Protein AF-G9KCA8-F1 (afdb_monomer)

Solvent-accessible surface area (backbone atoms only — not comparable to full-atom values): 5800 Å² total; per-residue (Å²): 52,79,70,80,71,49,71,87,64,66,69,94,44,56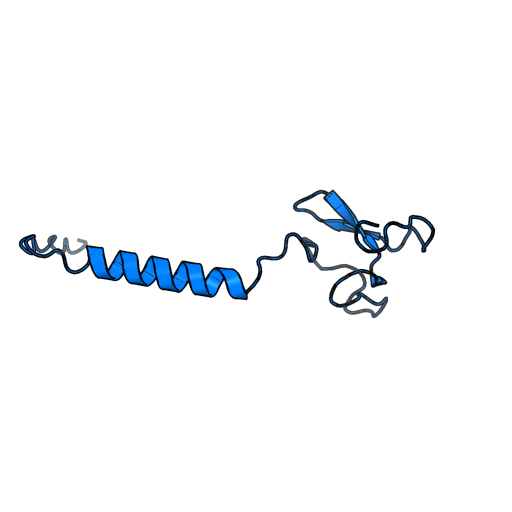,45,61,15,80,85,74,68,52,42,30,36,36,70,62,38,80,75,56,42,54,90,45,94,88,48,71,63,70,89,69,87,47,70,43,74,83,75,48,80,60,74,72,60,53,56,55,53,50,53,50,52,53,50,51,51,53,54,69,70,59,55,93,84,66,80,86,77,74,76,73,85,78,75,84,127

InterPro domains:
  IPR001965 Zinc finger, PHD-type [SM00249] (1-52)
  IPR011011 Zinc finger, FYVE/PHD-type [SSF57903] (1-63)
  IPR013083 Zinc finger, RING/FYVE/PHD-type [G3DSA:3.30.40.10] (1-77)
  IPR019786 Zinc finger, PHD-type, conserved site [PS01359] (1-51)
  IPR019787 Zinc finger, PHD-finger [PF00628] (1-51)
  IPR019787 Zinc finger, PHD-finger [PS50016] (1-54)

Nearest PDB structures (foldseek):
  4qf3-assembly3_B  TM=7.535E-01  e=2.368E-03  Homo sapiens
  6vfo-assembly1_A  TM=7.621E-01  e=2.728E-03  Mus musculus
  7qbg-assembly2_B  TM=4.385E-01  e=6.164E+00  Homo sapiens

Mean predicted aligned error: 14.02 Å

pLDDT: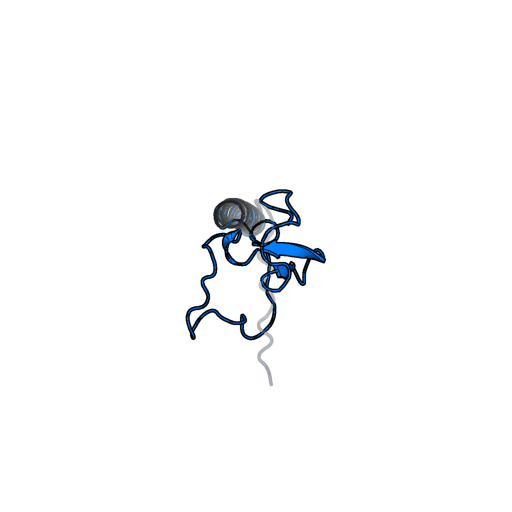 mean 75.58, std 15.85, range [36.56, 95.5]

Organism: Mustela putorius furo (NCBI:txid9669)

Sequence (89 aa):
CSSCRDQGKNADNMLFCDSCDRGFHMECCDPPLTRTPLTRMPKGMWICQICRPRKKGRKLLQKKAAQIKRRYANPIGRPKNRLLKKQNT

Structure (mmCIF, N/CA/C/O backbone):
data_AF-G9KCA8-F1
#
_entry.id   AF-G9KCA8-F1
#
loop_
_atom_site.group_PDB
_atom_site.id
_atom_site.type_symbol
_atom_site.label_atom_id
_atom_site.label_alt_id
_atom_site.label_comp_id
_atom_site.label_asym_id
_atom_site.label_entity_id
_atom_site.label_seq_id
_atom_site.pdbx_PDB_ins_code
_atom_site.Cartn_x
_atom_site.Cartn_y
_atom_site.Cartn_z
_atom_site.occupancy
_atom_site.B_iso_or_equiv
_atom_site.auth_seq_id
_atom_site.auth_comp_id
_atom_site.auth_asym_id
_atom_site.auth_atom_id
_atom_site.pdbx_PDB_model_num
ATOM 1 N N . CYS A 1 1 ? 4.298 0.402 -13.121 1.00 90.25 1 CYS A N 1
ATOM 2 C CA . CYS A 1 1 ? 4.325 0.166 -11.656 1.00 90.25 1 CYS A CA 1
ATOM 3 C C . CYS A 1 1 ? 3.981 1.448 -10.894 1.00 90.25 1 CYS A C 1
ATOM 5 O O . CYS A 1 1 ? 4.525 2.496 -11.211 1.00 90.25 1 CYS A O 1
ATOM 7 N N . SER A 1 2 ? 3.117 1.388 -9.876 1.00 92.38 2 SER A N 1
ATOM 8 C CA . SER A 1 2 ? 2.679 2.570 -9.103 1.00 92.38 2 SER A CA 1
ATOM 9 C C . SER A 1 2 ? 3.732 3.120 -8.133 1.00 92.38 2 SER A C 1
ATOM 11 O O . SER A 1 2 ? 3.565 4.219 -7.614 1.00 92.38 2 SER A O 1
ATOM 13 N N . SER A 1 3 ? 4.801 2.364 -7.875 1.00 91.44 3 SER A N 1
ATOM 14 C CA . SER A 1 3 ? 5.904 2.775 -7.000 1.00 91.44 3 SER A CA 1
ATOM 15 C C . SER A 1 3 ? 7.028 3.453 -7.794 1.00 91.44 3 SER A C 1
ATOM 17 O O . SER A 1 3 ? 7.309 4.624 -7.565 1.00 91.44 3 SER A O 1
ATOM 19 N N . CYS A 1 4 ? 7.608 2.774 -8.792 1.00 90.81 4 CYS A N 1
ATOM 20 C CA . CYS A 1 4 ? 8.724 3.320 -9.577 1.00 90.81 4 CYS A CA 1
ATOM 21 C C . CYS A 1 4 ? 8.308 4.085 -10.843 1.00 90.81 4 CYS A C 1
ATOM 23 O O . CYS A 1 4 ? 9.165 4.637 -11.509 1.00 90.81 4 CYS A O 1
ATOM 25 N N . ARG A 1 5 ? 7.014 4.119 -11.194 1.00 90.44 5 ARG A N 1
ATOM 26 C CA . ARG A 1 5 ? 6.460 4.770 -12.404 1.00 90.44 5 ARG A CA 1
ATOM 27 C C . ARG A 1 5 ? 6.944 4.221 -13.753 1.00 90.44 5 ARG A C 1
ATOM 29 O O . ARG A 1 5 ? 6.402 4.617 -14.775 1.00 90.44 5 ARG A O 1
ATOM 36 N N . ASP A 1 6 ? 7.821 3.224 -13.750 1.00 87.25 6 ASP A N 1
ATOM 37 C CA . ASP A 1 6 ? 8.281 2.550 -14.965 1.00 87.25 6 ASP A CA 1
AT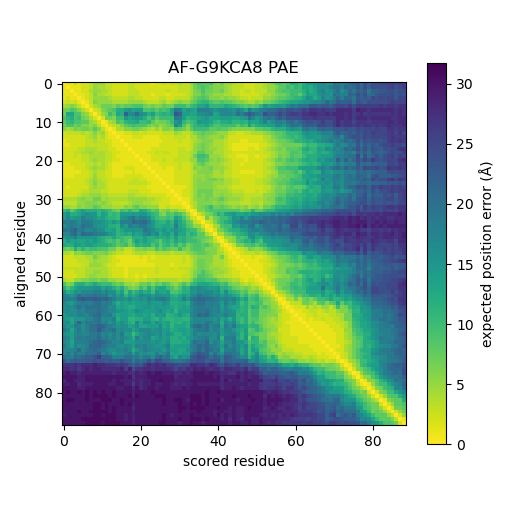OM 38 C C . ASP A 1 6 ? 7.443 1.318 -15.334 1.00 87.25 6 ASP A C 1
ATOM 40 O O . ASP A 1 6 ? 6.817 0.672 -14.477 1.00 87.25 6 ASP A O 1
ATOM 44 N N . GLN A 1 7 ? 7.476 0.982 -16.627 1.00 75.88 7 GLN A N 1
ATOM 45 C CA . GLN A 1 7 ? 6.952 -0.264 -17.205 1.00 75.88 7 GLN A CA 1
ATOM 46 C C . GLN A 1 7 ? 8.065 -1.256 -17.605 1.00 75.88 7 GLN A C 1
ATOM 48 O O . GLN A 1 7 ? 7.789 -2.438 -17.760 1.00 75.88 7 GLN A O 1
ATOM 53 N N . GLY A 1 8 ? 9.317 -0.799 -17.754 1.00 68.69 8 GLY A N 1
ATOM 54 C CA . GLY A 1 8 ? 10.410 -1.555 -18.392 1.00 68.69 8 GLY A CA 1
ATOM 55 C C . GLY A 1 8 ? 11.135 -2.595 -17.529 1.00 68.69 8 GLY A C 1
ATOM 56 O O . GLY A 1 8 ? 12.075 -3.225 -18.004 1.00 68.69 8 GLY A O 1
ATOM 57 N N . LYS A 1 9 ? 10.736 -2.793 -16.269 1.00 63.50 9 LYS A N 1
ATOM 58 C CA . LYS A 1 9 ? 11.268 -3.885 -15.443 1.00 63.50 9 LYS A CA 1
ATOM 59 C C . LYS A 1 9 ? 10.359 -5.097 -15.599 1.00 63.50 9 LYS A C 1
ATOM 61 O O . LYS A 1 9 ? 9.180 -4.964 -15.305 1.00 63.50 9 LYS A O 1
ATOM 66 N N . ASN A 1 10 ? 10.913 -6.231 -16.050 1.00 64.88 10 ASN A N 1
ATOM 67 C CA . ASN A 1 10 ? 10.290 -7.564 -16.158 1.00 64.88 10 ASN A CA 1
ATOM 68 C C . ASN A 1 10 ? 8.788 -7.581 -15.819 1.00 64.88 10 ASN A C 1
ATOM 70 O O . ASN A 1 10 ? 8.421 -7.819 -14.664 1.00 64.88 10 ASN A O 1
ATOM 74 N N . ALA A 1 11 ? 7.939 -7.313 -16.819 1.00 63.78 11 ALA A N 1
ATOM 75 C CA . ALA A 1 11 ? 6.483 -7.240 -16.666 1.00 63.78 11 ALA A CA 1
ATOM 76 C C . ALA A 1 11 ? 5.890 -8.506 -16.013 1.00 63.78 11 ALA A C 1
ATOM 78 O O . ALA A 1 11 ? 4.925 -8.417 -15.257 1.00 63.78 11 ALA A O 1
ATOM 79 N N . ASP A 1 12 ? 6.552 -9.651 -16.199 1.00 67.44 12 ASP A N 1
ATOM 80 C CA . ASP A 1 12 ? 6.226 -10.949 -15.593 1.00 67.44 12 ASP A CA 1
ATOM 81 C C . ASP A 1 12 ? 6.323 -10.982 -14.053 1.00 67.44 12 ASP A C 1
ATOM 83 O O . ASP A 1 12 ? 5.936 -11.965 -13.425 1.00 67.44 12 ASP A O 1
ATOM 87 N N . ASN A 1 13 ? 6.862 -9.933 -13.422 1.00 78.31 13 ASN A N 1
ATOM 88 C CA . ASN A 1 13 ? 7.012 -9.804 -11.969 1.00 78.31 13 ASN A CA 1
ATOM 89 C C . ASN A 1 13 ? 6.197 -8.631 -11.402 1.00 78.31 13 ASN A C 1
ATOM 91 O O . ASN A 1 13 ? 6.675 -7.909 -10.518 1.00 78.31 13 ASN A O 1
ATOM 95 N N . MET A 1 14 ? 4.980 -8.415 -11.906 1.00 86.56 14 MET A N 1
ATOM 96 C CA . MET A 1 14 ? 4.049 -7.409 -11.391 1.00 86.56 14 MET A CA 1
ATOM 97 C C . MET A 1 14 ? 2.876 -8.051 -10.632 1.00 86.56 14 MET A C 1
ATOM 99 O O . MET A 1 14 ? 2.311 -9.046 -11.069 1.00 86.56 14 MET A O 1
ATOM 103 N N . LEU A 1 15 ? 2.498 -7.462 -9.495 1.00 88.00 15 LEU A N 1
ATOM 104 C CA . LEU A 1 15 ? 1.315 -7.814 -8.709 1.00 88.00 15 LEU A CA 1
ATOM 105 C C . LEU A 1 15 ? 0.266 -6.707 -8.803 1.00 88.00 15 LEU A C 1
ATOM 107 O O . LEU A 1 15 ? 0.606 -5.524 -8.711 1.00 88.00 15 LEU A O 1
ATOM 111 N N . PHE A 1 16 ? -1.001 -7.097 -8.912 1.00 90.75 16 PHE A N 1
ATOM 112 C CA . PHE A 1 16 ? -2.149 -6.193 -8.873 1.00 90.75 16 PHE A CA 1
ATOM 113 C C . PHE A 1 16 ? -2.824 -6.258 -7.509 1.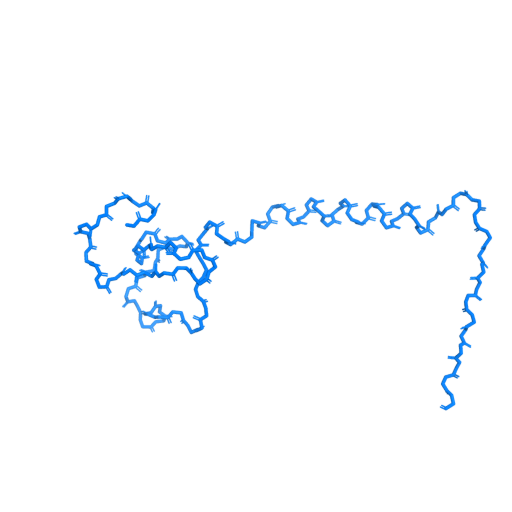00 90.75 16 PHE A C 1
ATOM 115 O O . PHE A 1 16 ? -3.008 -7.329 -6.939 1.00 90.75 16 PHE A O 1
ATOM 122 N N . CYS A 1 17 ? -3.132 -5.091 -6.950 1.00 92.69 17 CYS A N 1
ATOM 123 C CA . CYS A 1 17 ? -3.753 -4.987 -5.636 1.00 92.69 17 CYS A CA 1
ATOM 124 C C . CYS A 1 17 ? -5.251 -5.291 -5.714 1.00 92.69 17 CYS A C 1
ATOM 126 O O . CYS A 1 17 ? -5.984 -4.500 -6.302 1.00 92.69 17 CYS A O 1
ATOM 128 N N . ASP A 1 18 ? -5.729 -6.302 -4.988 1.00 91.75 18 ASP A N 1
ATOM 129 C CA . ASP A 1 18 ? -7.150 -6.702 -4.992 1.00 91.75 18 ASP A CA 1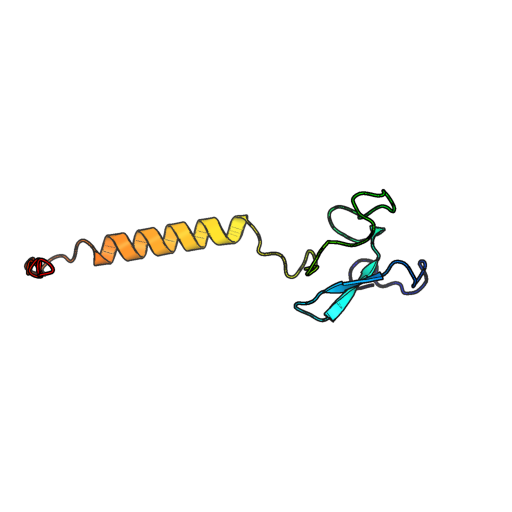
ATOM 130 C C . ASP A 1 18 ? -8.115 -5.619 -4.462 1.00 91.75 18 ASP A C 1
ATOM 132 O O . ASP A 1 18 ? -9.329 -5.730 -4.589 1.00 91.75 18 ASP A O 1
ATOM 136 N N . SER A 1 19 ? -7.596 -4.560 -3.830 1.00 92.81 19 SER A N 1
ATOM 137 C CA . SER A 1 19 ? -8.403 -3.454 -3.294 1.00 92.81 19 SER A CA 1
ATOM 138 C C . SER A 1 19 ? -8.471 -2.225 -4.201 1.00 92.81 19 SER A C 1
ATOM 140 O O . SER A 1 19 ? -9.347 -1.387 -3.995 1.00 92.81 19 SER A O 1
ATOM 142 N N . CYS A 1 20 ? -7.518 -2.029 -5.113 1.00 95.50 20 CYS A N 1
ATOM 143 C CA . CYS A 1 20 ? -7.443 -0.783 -5.893 1.00 95.50 20 CYS A CA 1
ATOM 144 C C . CYS A 1 20 ? -6.900 -0.947 -7.311 1.00 95.50 20 CYS A C 1
ATOM 146 O O . CYS A 1 20 ? -6.644 0.060 -7.967 1.00 95.50 20 CYS A O 1
ATOM 148 N N . ASP A 1 21 ? -6.645 -2.186 -7.722 1.00 94.62 21 ASP A N 1
ATOM 149 C CA . ASP A 1 21 ? -6.204 -2.603 -9.053 1.00 94.62 21 ASP A CA 1
ATOM 150 C C . ASP A 1 21 ? -4.892 -1.969 -9.556 1.00 94.62 21 ASP A C 1
ATOM 152 O O . ASP A 1 21 ? -4.490 -2.065 -10.711 1.00 94.62 21 ASP A O 1
ATOM 156 N N . ARG A 1 22 ? -4.149 -1.314 -8.659 1.00 93.19 22 ARG A N 1
ATOM 157 C CA . ARG A 1 22 ? -2.834 -0.749 -8.968 1.00 93.19 22 ARG A CA 1
ATOM 158 C C . ARG A 1 22 ? -1.786 -1.854 -9.075 1.00 93.19 22 ARG A C 1
ATOM 160 O O . ARG A 1 22 ? -1.642 -2.652 -8.147 1.00 93.19 22 ARG A O 1
ATOM 167 N N . GLY A 1 23 ? -0.997 -1.814 -10.149 1.00 91.88 23 GLY A N 1
ATOM 168 C CA . GLY A 1 23 ? 0.131 -2.718 -10.387 1.00 91.88 23 GLY A CA 1
ATOM 169 C C . GLY A 1 23 ? 1.439 -2.268 -9.724 1.00 91.88 23 GLY A C 1
ATOM 170 O O . GLY A 1 23 ? 1.825 -1.094 -9.817 1.00 91.88 23 GLY A O 1
ATOM 171 N N . PHE A 1 24 ? 2.158 -3.197 -9.094 1.00 91.06 24 PHE A N 1
ATOM 172 C CA . PHE A 1 24 ? 3.464 -2.987 -8.457 1.00 91.06 24 PHE A CA 1
ATOM 173 C C . PHE A 1 24 ? 4.434 -4.098 -8.841 1.00 91.06 24 PHE A C 1
ATOM 175 O O . PHE A 1 24 ? 4.075 -5.268 -8.779 1.00 91.06 24 PHE A O 1
ATOM 182 N N . HIS A 1 25 ? 5.678 -3.760 -9.184 1.00 90.38 25 HIS A N 1
ATOM 183 C CA . HIS A 1 25 ? 6.705 -4.796 -9.302 1.00 90.38 25 HIS A CA 1
ATOM 184 C C . HIS A 1 25 ? 6.930 -5.455 -7.935 1.00 90.38 25 HIS A C 1
ATOM 186 O O . HIS A 1 25 ? 6.882 -4.772 -6.906 1.00 90.38 25 HIS A O 1
ATOM 192 N N . MET A 1 26 ? 7.230 -6.753 -7.922 1.00 85.88 26 MET A N 1
ATOM 193 C CA . MET A 1 26 ? 7.530 -7.504 -6.696 1.00 85.88 26 MET A CA 1
ATOM 194 C C . MET A 1 26 ? 8.643 -6.830 -5.874 1.00 85.88 26 MET A C 1
ATOM 196 O O . MET A 1 26 ? 8.489 -6.598 -4.677 1.00 85.88 26 MET A O 1
ATOM 200 N N . GLU A 1 27 ? 9.714 -6.390 -6.534 1.00 85.94 27 GLU A N 1
ATOM 201 C CA . GLU A 1 27 ? 10.832 -5.656 -5.921 1.00 85.94 27 GLU A CA 1
ATOM 202 C C . GLU A 1 27 ? 10.484 -4.231 -5.459 1.00 85.94 27 GLU A C 1
ATOM 204 O O . GLU A 1 27 ? 11.166 -3.670 -4.610 1.00 85.94 27 GLU A O 1
ATOM 209 N N . CYS A 1 28 ? 9.415 -3.638 -5.995 1.00 88.94 28 CYS A N 1
ATOM 210 C CA . CYS A 1 28 ? 8.953 -2.303 -5.615 1.00 88.94 28 CYS A CA 1
ATOM 211 C C . CYS A 1 28 ? 7.912 -2.331 -4.480 1.00 88.94 28 CYS A C 1
ATOM 213 O O . CYS A 1 28 ? 7.328 -1.290 -4.148 1.00 88.94 28 CYS A O 1
ATOM 215 N N . CYS A 1 29 ? 7.628 -3.512 -3.928 1.00 87.75 29 CYS A N 1
ATOM 216 C CA . CYS A 1 29 ? 6.783 -3.684 -2.754 1.00 87.75 29 CYS A CA 1
ATOM 217 C C . CYS A 1 29 ? 7.510 -3.243 -1.474 1.00 87.75 29 CYS A C 1
ATOM 219 O O . CYS A 1 29 ? 8.731 -3.129 -1.443 1.00 87.75 29 CYS A O 1
ATOM 221 N N . ASP A 1 30 ? 6.745 -3.019 -0.405 1.00 82.69 30 ASP A N 1
ATOM 222 C CA . ASP A 1 30 ? 7.274 -2.718 0.928 1.00 82.69 30 ASP A CA 1
ATOM 223 C C . ASP A 1 30 ? 6.709 -3.724 1.958 1.00 82.69 30 ASP A C 1
ATOM 225 O O . ASP A 1 30 ? 5.512 -3.663 2.289 1.00 82.69 30 ASP A O 1
ATOM 229 N N . PRO A 1 31 ? 7.517 -4.696 2.433 1.00 83.06 31 PRO A N 1
ATOM 230 C CA . PRO A 1 31 ? 8.911 -4.960 2.041 1.00 83.06 31 PRO A CA 1
ATOM 231 C C . PRO A 1 31 ? 9.033 -5.540 0.610 1.00 83.06 31 PRO A C 1
ATOM 233 O O . PRO A 1 31 ? 8.055 -6.116 0.116 1.00 83.06 31 PRO A O 1
ATOM 236 N N . PRO A 1 32 ? 10.205 -5.431 -0.054 1.00 82.88 32 PRO A N 1
ATOM 237 C CA . PRO A 1 32 ? 10.423 -6.000 -1.385 1.00 82.88 32 PRO A CA 1
ATOM 238 C C . PRO A 1 32 ? 10.183 -7.511 -1.405 1.00 82.88 32 PRO A C 1
ATOM 240 O O . PRO A 1 32 ? 10.707 -8.247 -0.567 1.00 82.88 32 PRO A O 1
ATOM 243 N N . LEU A 1 33 ? 9.404 -7.989 -2.373 1.00 78.88 33 LEU A N 1
ATOM 244 C CA . LEU A 1 33 ? 9.152 -9.413 -2.571 1.00 78.88 33 LEU A CA 1
ATOM 245 C C . LEU A 1 33 ? 10.221 -9.967 -3.520 1.00 78.88 33 LEU A C 1
ATOM 247 O O . LEU A 1 33 ? 10.305 -9.567 -4.679 1.00 78.88 33 LEU A O 1
ATOM 251 N N . THR A 1 34 ?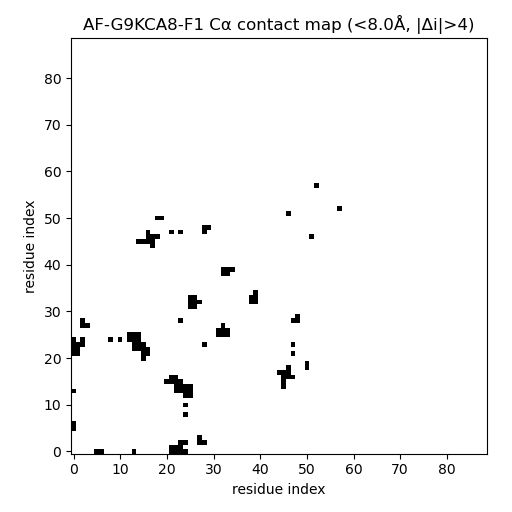 11.056 -10.884 -3.034 1.00 68.12 34 THR A N 1
ATOM 252 C CA . THR A 1 34 ? 12.062 -11.583 -3.849 1.00 68.12 34 THR A CA 1
ATOM 253 C C . THR A 1 34 ? 11.527 -12.935 -4.320 1.00 68.12 34 THR A C 1
ATOM 255 O O . THR A 1 34 ? 10.617 -13.497 -3.713 1.00 68.12 34 THR A O 1
ATOM 258 N N . ARG A 1 35 ? 12.107 -13.508 -5.385 1.00 57.91 35 ARG A N 1
ATOM 259 C CA . ARG A 1 35 ? 11.769 -14.849 -5.914 1.00 57.91 35 ARG A CA 1
ATOM 260 C C . ARG A 1 35 ? 12.237 -16.006 -5.012 1.00 57.91 35 ARG A C 1
ATOM 262 O O . ARG A 1 35 ? 12.678 -17.044 -5.492 1.00 57.91 35 ARG A O 1
ATOM 269 N N . THR A 1 36 ? 12.143 -15.842 -3.700 1.00 50.69 36 THR A N 1
ATOM 270 C CA . THR A 1 36 ? 12.358 -16.924 -2.740 1.00 50.69 36 THR A CA 1
ATOM 271 C C . THR A 1 36 ? 11.122 -17.836 -2.701 1.00 50.69 36 THR A C 1
ATOM 273 O O . THR A 1 36 ? 9.999 -17.353 -2.879 1.00 50.69 36 THR A O 1
ATOM 276 N N . PRO A 1 37 ? 11.280 -19.155 -2.475 1.00 52.09 37 PRO A N 1
ATOM 277 C CA . PRO A 1 37 ? 10.176 -20.122 -2.533 1.00 52.09 37 PRO A CA 1
ATOM 278 C C . PRO A 1 37 ? 9.037 -19.844 -1.533 1.00 52.09 37 PRO A C 1
ATOM 280 O O . PRO A 1 37 ? 7.921 -20.310 -1.739 1.00 52.09 37 PRO A O 1
ATOM 283 N N . LEU A 1 38 ? 9.278 -19.027 -0.502 1.00 52.16 38 LEU A N 1
ATOM 284 C CA . LEU A 1 38 ? 8.270 -18.572 0.466 1.00 52.16 38 LEU A CA 1
ATOM 285 C C . LEU A 1 38 ? 7.428 -17.369 -0.006 1.00 52.16 38 LEU A C 1
ATOM 287 O O . LEU A 1 38 ? 6.406 -17.070 0.604 1.00 52.16 38 LEU A O 1
ATOM 291 N N . THR A 1 39 ? 7.836 -16.685 -1.079 1.00 57.12 39 THR A N 1
ATOM 292 C CA . THR A 1 39 ? 7.338 -15.340 -1.439 1.00 57.12 39 THR A CA 1
ATOM 293 C C . THR A 1 39 ? 6.834 -15.252 -2.889 1.00 57.12 39 THR A C 1
ATOM 295 O O . THR A 1 39 ? 6.437 -14.189 -3.361 1.00 57.12 39 THR A O 1
ATOM 298 N N . ARG A 1 40 ? 6.848 -16.374 -3.623 1.00 55.94 40 ARG A N 1
ATOM 299 C CA . ARG A 1 40 ? 6.606 -16.418 -5.077 1.00 55.94 40 ARG A CA 1
ATOM 300 C C . ARG A 1 40 ? 5.190 -15.994 -5.480 1.00 55.94 40 ARG A C 1
ATOM 302 O O . ARG A 1 40 ? 5.017 -15.415 -6.543 1.00 55.94 40 ARG A O 1
ATOM 309 N N . MET A 1 41 ? 4.207 -16.264 -4.628 1.00 58.75 41 MET A N 1
ATOM 310 C CA . MET A 1 41 ? 2.834 -15.784 -4.759 1.00 58.75 41 MET A CA 1
ATOM 311 C C . MET A 1 41 ? 2.235 -15.742 -3.350 1.00 58.75 41 MET A C 1
ATOM 313 O O . MET A 1 41 ? 2.265 -16.772 -2.665 1.00 58.75 41 MET A O 1
ATOM 317 N N . PRO A 1 42 ? 1.723 -14.599 -2.867 1.00 62.44 42 PRO A N 1
ATOM 318 C CA . PRO A 1 42 ? 0.950 -14.576 -1.634 1.00 62.44 42 PRO A CA 1
ATOM 319 C C . PRO A 1 42 ? -0.182 -15.603 -1.748 1.00 62.44 42 PRO A C 1
ATOM 321 O O . PRO A 1 42 ? -0.912 -15.614 -2.736 1.00 62.44 42 PRO A O 1
ATOM 324 N N . LYS A 1 43 ? -0.324 -16.502 -0.770 1.00 67.12 43 LYS A N 1
ATOM 325 C CA . LYS A 1 43 ? -1.510 -17.362 -0.723 1.00 67.12 43 LYS A CA 1
ATOM 326 C C . LYS A 1 43 ? -2.708 -16.470 -0.386 1.00 67.12 43 LYS A C 1
ATOM 328 O O . LYS A 1 43 ? -2.789 -15.959 0.728 1.00 67.12 43 LYS A O 1
ATOM 333 N N . GLY A 1 44 ? -3.610 -16.287 -1.346 1.00 78.00 44 GLY A N 1
ATOM 334 C CA . GLY A 1 44 ? -4.795 -15.443 -1.200 1.00 78.00 44 GLY A CA 1
ATOM 335 C C . GLY A 1 44 ? -4.565 -13.995 -1.634 1.00 78.00 44 GLY A C 1
ATOM 336 O O . GLY A 1 44 ? -3.714 -13.718 -2.473 1.00 78.00 44 GLY A O 1
ATOM 337 N N . MET A 1 45 ? -5.355 -13.078 -1.073 1.00 85.38 45 MET A N 1
ATOM 338 C CA . MET A 1 45 ? -5.394 -11.687 -1.525 1.00 85.38 45 MET A CA 1
ATOM 339 C C . MET A 1 45 ? -4.094 -10.933 -1.226 1.00 85.38 45 MET A C 1
ATOM 341 O O . MET A 1 45 ? -3.570 -10.979 -0.106 1.00 85.38 45 MET A O 1
ATOM 345 N N . TRP A 1 46 ? -3.618 -10.159 -2.197 1.00 88.75 46 TRP A N 1
ATOM 346 C CA . TRP A 1 46 ? -2.506 -9.236 -2.031 1.00 88.75 46 TRP A CA 1
ATOM 347 C C . TRP A 1 46 ? -2.988 -7.784 -2.020 1.00 88.75 46 TRP A C 1
ATOM 349 O O . TRP A 1 46 ? -3.569 -7.263 -2.969 1.00 88.75 46 TRP A O 1
ATOM 359 N N . ILE A 1 47 ? -2.683 -7.094 -0.920 1.00 90.25 47 ILE A N 1
ATOM 360 C CA . ILE A 1 47 ? -3.019 -5.684 -0.717 1.00 90.25 47 ILE A CA 1
ATOM 361 C C . ILE A 1 47 ? -1.730 -4.859 -0.703 1.00 90.25 47 ILE A C 1
ATOM 363 O O . ILE A 1 47 ? -0.831 -5.113 0.111 1.00 90.25 47 ILE A O 1
ATOM 367 N N . CYS A 1 48 ? -1.648 -3.854 -1.578 1.00 91.25 48 CYS A N 1
ATOM 368 C CA . CYS A 1 48 ? -0.482 -2.980 -1.709 1.00 91.25 48 CYS A CA 1
ATOM 369 C C . CYS A 1 48 ? -0.249 -2.106 -0.466 1.00 91.25 48 CYS A C 1
ATOM 371 O O . CYS A 1 48 ? -1.147 -1.866 0.344 1.00 91.25 48 CYS A O 1
ATOM 373 N N . GLN A 1 49 ? 0.962 -1.565 -0.339 1.00 89.12 49 GLN A N 1
ATOM 374 C CA . GLN A 1 49 ? 1.380 -0.706 0.774 1.00 89.12 49 GLN A CA 1
ATOM 375 C C . GLN A 1 49 ? 0.534 0.569 0.941 1.00 89.12 49 GLN A C 1
ATOM 377 O O . GLN A 1 49 ? 0.491 1.129 2.033 1.00 89.12 49 GLN A O 1
ATOM 382 N N . ILE A 1 50 ? -0.173 1.000 -0.111 1.00 90.75 50 ILE A N 1
ATOM 383 C CA . ILE A 1 50 ? -1.077 2.159 -0.078 1.00 90.75 50 ILE A CA 1
ATOM 384 C C . ILE A 1 50 ? -2.408 1.793 0.592 1.00 90.75 50 ILE A C 1
ATOM 386 O O . ILE A 1 50 ? -2.913 2.546 1.421 1.00 90.75 50 ILE A O 1
ATOM 390 N N . CYS A 1 51 ? -2.965 0.625 0.260 1.00 91.00 51 CYS A N 1
ATOM 391 C CA . CYS A 1 51 ? -4.235 0.152 0.813 1.00 91.00 51 CYS A CA 1
ATOM 392 C C . CYS A 1 51 ? -4.086 -0.468 2.209 1.00 91.00 51 CYS A C 1
ATOM 394 O O . CYS A 1 51 ? -5.064 -0.561 2.953 1.00 91.00 51 CYS A O 1
ATOM 396 N N . ARG A 1 52 ? -2.876 -0.893 2.601 1.00 86.69 52 ARG A N 1
ATOM 397 C CA . ARG A 1 52 ? -2.636 -1.447 3.939 1.00 86.69 52 ARG A CA 1
ATOM 398 C C . ARG A 1 52 ? -2.948 -0.396 5.018 1.00 86.69 52 ARG A C 1
ATOM 400 O O . ARG A 1 52 ? -2.352 0.683 5.029 1.00 86.69 52 ARG A O 1
ATOM 407 N N . PRO A 1 53 ? -3.829 -0.696 5.991 1.00 78.12 53 PRO A N 1
ATOM 408 C CA . PRO A 1 53 ? -4.191 0.264 7.024 1.00 78.12 53 PRO A CA 1
ATOM 409 C C . PRO A 1 53 ? -2.979 0.614 7.896 1.00 78.12 53 PRO A C 1
ATOM 411 O O . PRO A 1 53 ? -2.358 -0.245 8.529 1.00 78.12 53 PRO A O 1
ATOM 414 N N . ARG A 1 54 ? -2.655 1.909 7.984 1.00 72.19 54 ARG A N 1
ATOM 415 C CA . ARG A 1 54 ? -1.542 2.398 8.811 1.00 72.19 54 ARG A CA 1
ATOM 416 C C . ARG A 1 54 ? -1.793 2.058 10.285 1.00 72.19 54 ARG A C 1
ATOM 418 O O . ARG A 1 54 ? -2.742 2.557 10.895 1.00 72.19 54 ARG A O 1
ATOM 425 N N . LYS A 1 55 ? -0.885 1.296 10.911 1.00 67.31 55 LYS A N 1
ATOM 426 C CA . LYS A 1 55 ? -0.967 0.932 12.346 1.00 67.31 55 LYS A CA 1
ATOM 427 C C . LYS A 1 55 ? -1.090 2.154 13.276 1.00 67.31 55 LYS A C 1
ATOM 429 O O . LYS A 1 55 ? -1.711 2.058 14.333 1.00 67.31 55 LYS A O 1
ATOM 434 N N . LYS A 1 56 ? -0.533 3.310 12.885 1.00 63.47 56 LYS A N 1
ATOM 435 C CA . LYS A 1 56 ? -0.557 4.555 13.678 1.00 63.47 56 LYS A CA 1
ATOM 436 C C . LYS A 1 56 ? -1.959 5.186 13.770 1.00 63.47 56 LYS A C 1
ATOM 438 O O . LYS A 1 56 ? -2.348 5.618 14.852 1.00 63.47 56 LYS A O 1
ATOM 443 N N . GLY A 1 57 ? -2.745 5.176 12.687 1.00 63.41 57 GLY A N 1
ATOM 444 C CA . GLY A 1 57 ? -4.084 5.790 12.656 1.00 63.41 57 GLY A CA 1
ATOM 445 C C . GLY A 1 57 ? -5.113 5.042 13.510 1.00 63.41 57 GLY A C 1
ATOM 446 O O . GLY A 1 57 ? -5.927 5.660 14.195 1.00 63.41 57 GLY A O 1
ATOM 447 N N . ARG A 1 58 ? -5.012 3.704 13.566 1.00 73.00 58 ARG A N 1
ATOM 448 C CA . ARG A 1 58 ? -5.918 2.872 14.377 1.00 73.00 58 ARG A CA 1
ATOM 449 C C . ARG A 1 58 ? -5.830 3.170 15.872 1.00 73.00 58 ARG A C 1
ATOM 451 O O . ARG A 1 58 ? -6.863 3.199 16.532 1.00 73.00 58 ARG A O 1
ATOM 458 N N . LYS A 1 59 ? -4.630 3.451 16.397 1.00 77.75 59 LYS A N 1
ATOM 459 C CA . LYS A 1 59 ? -4.444 3.770 17.823 1.00 77.75 59 LYS A CA 1
ATOM 460 C C . LYS A 1 59 ? -5.166 5.061 18.221 1.00 77.75 59 LYS A C 1
ATOM 462 O O . LYS A 1 59 ? -5.784 5.100 19.281 1.00 77.75 59 LYS A O 1
ATOM 467 N N . LEU A 1 60 ? -5.115 6.103 17.386 1.00 82.50 60 LEU A N 1
ATOM 468 C CA . LEU A 1 60 ? -5.811 7.369 17.656 1.00 82.50 60 LEU A CA 1
ATOM 469 C C . LEU A 1 60 ? -7.332 7.194 17.627 1.00 82.50 60 LEU A C 1
ATOM 471 O O . LEU A 1 60 ? -8.016 7.627 18.554 1.00 82.50 60 LEU A O 1
ATOM 475 N N . LEU A 1 61 ? -7.848 6.509 16.602 1.00 84.62 61 LEU A N 1
ATOM 476 C CA . LEU A 1 61 ? -9.276 6.213 16.480 1.00 84.62 61 LEU A CA 1
ATOM 477 C C . LEU A 1 61 ? -9.782 5.365 17.654 1.00 84.62 61 LEU A C 1
ATOM 479 O O . LEU A 1 61 ? -10.805 5.701 18.244 1.00 84.62 61 LEU A O 1
ATOM 483 N N . GLN A 1 62 ? -9.039 4.330 18.062 1.00 88.31 62 GLN A N 1
ATOM 484 C CA . GLN A 1 62 ? -9.380 3.517 19.235 1.00 88.31 62 GLN A CA 1
ATOM 485 C C . GLN A 1 62 ? -9.383 4.333 20.530 1.00 88.31 62 GLN A C 1
ATOM 487 O O . GLN A 1 62 ? -10.327 4.219 21.308 1.00 88.31 62 GLN A O 1
ATOM 492 N N . LYS A 1 63 ? -8.377 5.192 20.755 1.00 88.94 63 LYS A N 1
ATOM 493 C CA . LYS A 1 63 ? -8.339 6.083 21.928 1.00 88.94 63 LYS A CA 1
ATOM 494 C C . LYS A 1 63 ? -9.543 7.030 21.958 1.00 88.94 63 LYS A C 1
ATOM 496 O O . LYS A 1 63 ? -10.177 7.173 23.003 1.00 88.94 63 LYS A O 1
ATOM 501 N N . LYS A 1 64 ? -9.893 7.629 20.814 1.00 90.56 64 LYS A N 1
ATOM 502 C CA . LYS A 1 64 ? -11.040 8.542 20.690 1.00 90.56 64 LYS A CA 1
ATOM 503 C C . LYS A 1 64 ? -12.369 7.808 20.886 1.00 90.56 64 LYS A C 1
ATOM 505 O O . LYS A 1 64 ? -13.201 8.266 21.663 1.00 90.56 64 LYS A O 1
ATOM 510 N N . ALA A 1 65 ? -12.531 6.623 20.297 1.00 91.69 65 ALA A N 1
ATOM 511 C CA . ALA A 1 65 ? -13.693 5.764 20.518 1.00 91.69 65 ALA A CA 1
ATOM 512 C C . ALA A 1 65 ? -13.831 5.344 21.994 1.00 91.69 65 ALA A C 1
ATOM 514 O O . ALA A 1 65 ? -14.927 5.397 22.546 1.00 91.69 65 ALA A O 1
ATOM 515 N N . ALA A 1 66 ? -12.732 4.987 22.666 1.00 91.44 66 ALA A N 1
ATOM 516 C CA . ALA A 1 66 ? -12.733 4.658 24.092 1.00 91.44 66 ALA A CA 1
ATOM 517 C C . ALA A 1 66 ? -13.101 5.867 24.970 1.00 91.44 66 ALA A C 1
ATOM 519 O O . ALA A 1 66 ? -13.822 5.728 25.956 1.00 91.44 66 ALA A O 1
ATOM 520 N N . GLN A 1 67 ? -12.639 7.070 24.621 1.00 91.19 67 GLN A N 1
ATOM 521 C CA . GLN A 1 67 ? -13.033 8.303 25.305 1.00 91.19 67 GLN A CA 1
ATOM 522 C C . GLN A 1 67 ? -14.526 8.607 25.131 1.00 91.19 67 GLN A C 1
ATOM 524 O O . GLN A 1 67 ? -15.192 8.918 26.115 1.00 91.19 67 GLN A O 1
ATOM 529 N N . ILE A 1 68 ? -15.055 8.477 23.912 1.00 88.69 68 ILE A N 1
ATOM 530 C CA . ILE A 1 68 ? -16.484 8.652 23.620 1.00 88.69 68 ILE A CA 1
ATOM 531 C C . ILE A 1 68 ? -17.311 7.648 24.431 1.00 88.69 68 ILE A C 1
ATOM 533 O O . ILE A 1 68 ? -18.209 8.052 25.163 1.00 88.69 68 ILE A O 1
ATOM 537 N N . LYS A 1 69 ? -16.950 6.357 24.401 1.00 89.56 69 LYS A N 1
ATOM 538 C CA . LYS A 1 69 ? -17.614 5.315 25.201 1.00 89.56 69 LYS A CA 1
ATOM 539 C C . LYS A 1 69 ? -17.623 5.642 26.698 1.00 89.56 69 LYS A C 1
ATOM 541 O O . LYS A 1 69 ? -18.663 5.504 27.327 1.00 89.56 69 LYS A O 1
ATOM 546 N N . ARG A 1 70 ? -16.508 6.129 27.262 1.00 85.94 70 ARG A N 1
ATOM 547 C CA . ARG A 1 70 ? -16.439 6.551 28.677 1.00 85.94 70 ARG A CA 1
ATOM 548 C C . ARG A 1 70 ? -17.395 7.701 29.000 1.00 85.94 70 ARG A C 1
ATOM 550 O O . ARG A 1 70 ? -18.039 7.659 30.042 1.00 85.94 70 ARG A O 1
ATOM 557 N N . ARG A 1 71 ? -17.516 8.695 28.111 1.00 81.38 71 ARG A N 1
ATOM 558 C CA . ARG A 1 71 ? -18.452 9.823 28.286 1.00 81.38 71 ARG A CA 1
ATOM 559 C C . ARG A 1 71 ? -19.907 9.357 28.332 1.00 81.38 71 ARG A C 1
ATOM 561 O O . ARG A 1 71 ? -20.651 9.796 29.196 1.00 81.38 71 ARG A O 1
ATOM 568 N N . TYR A 1 72 ? -20.294 8.442 27.445 1.00 75.50 72 TYR A N 1
ATOM 569 C CA . TYR A 1 72 ? -21.659 7.906 27.415 1.00 75.50 72 TYR A CA 1
ATOM 570 C C . TYR A 1 72 ? -21.929 6.827 28.478 1.00 75.50 72 TYR A C 1
ATOM 572 O O . TYR A 1 72 ? -23.089 6.569 28.784 1.00 75.50 72 TYR A O 1
ATOM 580 N N . ALA A 1 73 ? -20.892 6.209 29.058 1.00 80.50 73 ALA A N 1
ATOM 581 C CA . ALA A 1 73 ? -21.027 5.241 30.151 1.00 80.50 73 ALA A CA 1
ATOM 582 C C . ALA A 1 73 ? -21.327 5.898 31.512 1.00 80.50 73 ALA A C 1
ATOM 584 O O . ALA A 1 73 ? -21.962 5.267 32.352 1.00 80.50 73 ALA A O 1
ATOM 585 N N . ASN A 1 74 ? -20.918 7.157 31.712 1.00 68.50 74 ASN A N 1
ATOM 586 C CA . ASN A 1 74 ? -21.210 7.951 32.911 1.00 68.50 74 ASN A CA 1
ATOM 587 C C . ASN A 1 74 ? -21.994 9.227 32.549 1.00 68.50 74 ASN A C 1
ATOM 589 O O . ASN A 1 74 ? -21.440 10.327 32.608 1.00 68.50 74 ASN A O 1
ATOM 593 N N . PRO A 1 75 ? -23.273 9.116 32.154 1.00 65.62 75 PRO A N 1
ATOM 594 C CA . PRO A 1 75 ? -24.119 10.286 31.972 1.00 65.62 75 PRO A CA 1
ATOM 595 C C . PRO A 1 75 ? -24.333 10.974 33.328 1.00 65.62 75 PRO A C 1
ATOM 597 O O . PRO A 1 75 ? -24.889 10.377 34.251 1.00 65.62 75 PRO A O 1
ATOM 600 N N . ILE A 1 76 ? -23.906 12.233 33.446 1.00 62.16 76 ILE A N 1
ATOM 601 C CA . ILE A 1 76 ? -24.294 13.109 34.557 1.00 62.16 76 ILE A CA 1
ATOM 602 C C . ILE A 1 76 ? -25.818 13.278 34.452 1.00 62.16 76 ILE A C 1
ATOM 604 O O . ILE A 1 76 ? -26.301 13.997 33.584 1.00 62.16 76 ILE A O 1
ATOM 608 N N . GLY A 1 77 ? -26.571 12.531 35.270 1.00 60.06 77 GLY A N 1
ATOM 609 C CA . GLY A 1 77 ? -28.021 12.694 35.426 1.00 60.06 77 GLY A CA 1
ATOM 610 C C . GLY A 1 77 ? -28.959 11.628 34.832 1.00 60.06 77 GLY A C 1
ATOM 611 O O . GLY A 1 77 ? -30.164 11.853 34.859 1.00 60.06 77 GLY A O 1
ATOM 612 N N . ARG A 1 78 ? -28.504 10.463 34.332 1.00 51.94 78 ARG A N 1
ATOM 613 C CA . ARG A 1 78 ? -29.440 9.376 33.939 1.00 51.94 78 ARG A CA 1
ATOM 614 C C . ARG A 1 78 ? -29.564 8.328 35.061 1.00 51.94 78 ARG A C 1
ATOM 616 O O . ARG A 1 78 ? -28.560 7.678 35.362 1.00 51.94 78 ARG A O 1
ATOM 623 N N . PRO A 1 79 ? -30.752 8.104 35.659 1.00 55.84 79 PRO A N 1
ATOM 624 C CA . PRO A 1 79 ? -30.929 7.047 36.649 1.00 55.84 79 PRO A CA 1
ATOM 625 C C . PRO A 1 79 ? -30.654 5.673 36.022 1.00 55.84 79 PRO A C 1
ATOM 627 O O . PRO A 1 79 ? -31.049 5.389 34.887 1.00 55.84 79 PRO A O 1
ATOM 630 N N . LYS A 1 80 ? -29.926 4.823 36.757 1.00 54.34 80 LYS A N 1
ATOM 631 C CA . LYS A 1 80 ? -29.558 3.462 36.345 1.00 54.34 80 LYS A CA 1
ATOM 632 C C . LYS A 1 80 ? -30.805 2.572 36.306 1.00 54.34 80 LYS A C 1
ATOM 634 O O . LYS A 1 80 ? -31.066 1.844 37.259 1.00 54.34 80 LYS A O 1
ATOM 639 N N . ASN A 1 81 ? -31.538 2.561 35.194 1.00 47.38 81 ASN A N 1
ATOM 640 C CA . ASN A 1 81 ? -32.480 1.472 34.946 1.00 47.38 81 ASN A CA 1
ATOM 641 C C . ASN A 1 81 ? -31.690 0.209 34.596 1.00 47.38 81 ASN A C 1
ATOM 643 O O . ASN A 1 81 ? -31.168 0.033 33.495 1.00 47.38 81 ASN A O 1
ATOM 647 N N . ARG A 1 82 ? -31.581 -0.644 35.615 1.00 53.50 82 ARG A N 1
ATOM 648 C CA . ARG A 1 82 ? -31.134 -2.032 35.585 1.00 53.50 82 ARG A CA 1
ATOM 649 C C . ARG A 1 82 ? -31.995 -2.782 34.567 1.00 53.50 82 ARG A C 1
ATOM 651 O O . ARG A 1 82 ? -33.081 -3.240 34.905 1.00 53.50 82 ARG A O 1
ATOM 658 N N . LEU A 1 83 ? -31.532 -2.873 33.317 1.00 57.66 83 LEU A N 1
ATOM 659 C CA . LEU A 1 83 ? -32.124 -3.783 32.338 1.00 57.66 83 LEU A CA 1
ATOM 660 C C . LEU A 1 83 ? -32.117 -5.177 32.966 1.00 57.66 83 LEU A C 1
ATOM 662 O O . LEU A 1 83 ? -31.062 -5.695 33.342 1.00 57.66 83 LEU A O 1
ATOM 666 N N . LEU A 1 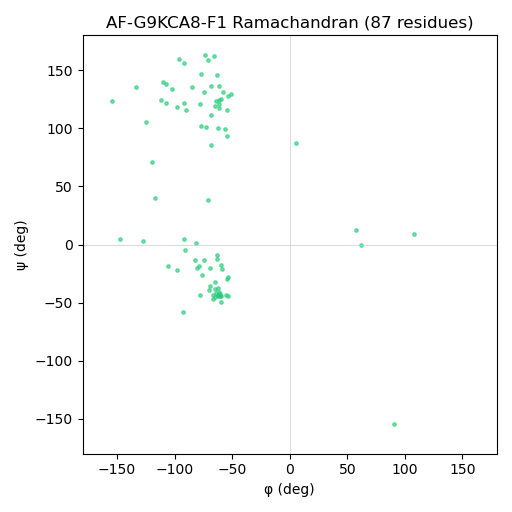84 ? -33.323 -5.704 33.183 1.00 54.81 84 LEU A N 1
ATOM 667 C CA . LEU A 1 84 ? -33.552 -6.988 33.817 1.00 54.81 84 LEU A CA 1
ATOM 668 C C . LEU A 1 84 ? -32.700 -8.051 33.124 1.00 54.81 84 LEU A C 1
ATOM 670 O O . LEU A 1 84 ? -32.757 -8.214 31.905 1.00 54.81 84 LEU A O 1
ATOM 674 N N . LYS A 1 85 ? -31.960 -8.816 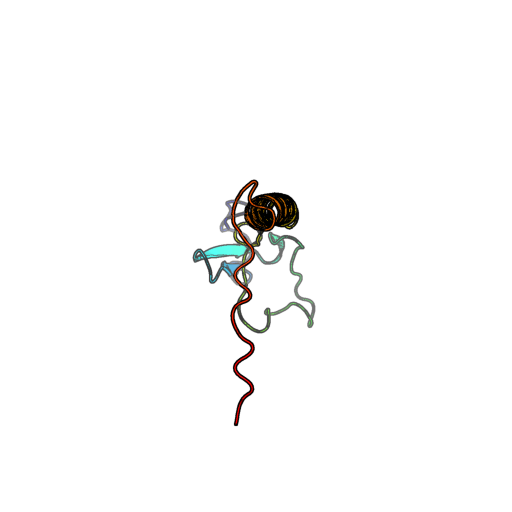33.932 1.00 48.41 85 LYS A N 1
ATOM 675 C CA . LYS A 1 85 ? -31.543 -10.165 33.560 1.00 48.41 85 LYS A CA 1
ATOM 676 C C . LYS A 1 85 ? -32.824 -10.943 33.248 1.00 48.41 85 LYS A C 1
ATOM 678 O O . LYS A 1 85 ? -33.489 -11.395 34.174 1.00 48.41 85 LYS A O 1
ATOM 683 N N . LYS A 1 86 ? -33.178 -11.095 31.973 1.00 39.97 86 LYS A N 1
ATOM 684 C CA . LYS A 1 86 ? -34.004 -12.230 31.567 1.00 39.97 86 LYS A CA 1
ATOM 685 C C . LYS A 1 86 ? -33.071 -13.430 31.533 1.00 39.97 86 LYS A C 1
ATOM 687 O O . LYS A 1 86 ? -32.196 -13.534 30.681 1.00 39.97 86 LYS A O 1
ATOM 692 N N . GLN A 1 87 ? -33.187 -14.228 32.585 1.00 48.31 87 GLN A N 1
ATOM 693 C CA . GLN A 1 87 ? -32.653 -15.575 32.658 1.00 48.31 87 GLN A CA 1
ATOM 694 C C . GLN A 1 87 ? -33.313 -16.363 31.518 1.00 48.31 87 GLN A C 1
ATOM 696 O O . GLN A 1 87 ? -34.536 -16.325 31.388 1.00 48.31 87 GLN A O 1
ATOM 701 N N . ASN A 1 88 ? -32.497 -16.974 30.658 1.00 36.56 88 ASN A N 1
ATOM 702 C CA . ASN A 1 88 ? -32.966 -17.955 29.686 1.00 36.56 88 ASN A CA 1
ATOM 703 C C . ASN A 1 88 ? -33.579 -19.122 30.466 1.00 36.56 88 ASN A C 1
ATOM 705 O O . ASN A 1 88 ? -32.878 -19.750 31.261 1.00 36.56 88 ASN A O 1
ATOM 709 N N . THR A 1 89 ? -34.874 -19.341 30.258 1.00 41.97 89 THR A N 1
ATOM 710 C CA .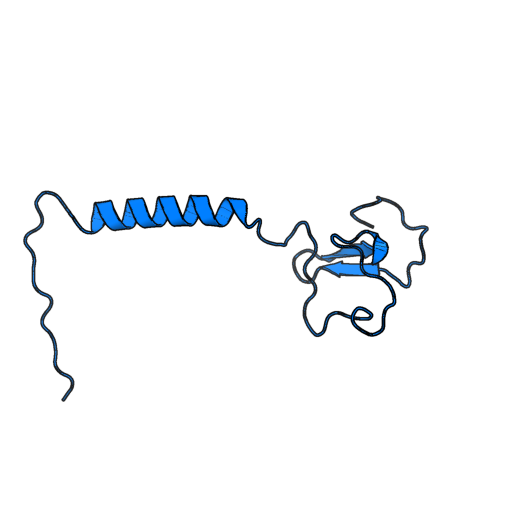 THR A 1 89 ? -35.529 -20.645 30.404 1.00 41.97 89 THR A CA 1
ATOM 711 C C . THR A 1 89 ? -35.018 -21.595 29.337 1.00 41.97 89 THR A C 1
ATOM 713 O O . THR A 1 89 ? -34.911 -21.118 28.181 1.00 41.97 89 THR A O 1
#

Secondary structure (DSSP, 8-state):
-TTT--S-S-GGGEEE-TTT--EEEGGGSSS---S-TTTSS-SS----TTTSPPHHHHHHHHHHHHHHHHHHHS-TT------------

Radius of gyration: 23.74 Å; Cα contacts (8 Å, |Δi|>4): 64; chains: 1; bounding box: 48×34×55 Å

Foldseek 3Di:
DVQPPDDPPPVVQWDAAPVPRDIDGQCSAVVRQDCDPVRVDPPDGDHGPVRPDDPVVVVVVVVVVVVVVVPVVDPPDDPDPPPDPPDDD